Protein AF-A0A3B9KIC5-F1 (afdb_monomer_lite)

pLDDT: mean 96.25, std 1.42, range [89.38, 98.62]

Structure (mmCIF, N/CA/C/O backbone):
data_AF-A0A3B9KIC5-F1
#
_entry.id   AF-A0A3B9KIC5-F1
#
loop_
_atom_site.group_PDB
_atom_site.id
_atom_site.type_symbol
_atom_site.label_atom_id
_atom_site.label_alt_id
_atom_site.label_comp_id
_atom_site.label_asym_id
_atom_site.label_entity_id
_atom_site.label_seq_id
_atom_site.pdbx_PDB_ins_code
_atom_site.Cartn_x
_atom_site.Cartn_y
_atom_site.Cartn_z
_atom_site.occupancy
_atom_site.B_iso_or_equiv
_atom_site.auth_seq_id
_atom_site.auth_comp_id
_atom_site.auth_asym_id
_atom_site.auth_atom_id
_atom_site.pdbx_PDB_model_num
ATOM 1 N N . LEU A 1 1 ? -7.183 9.193 8.145 1.00 92.06 1 LEU A N 1
ATOM 2 C CA . LEU A 1 1 ? -7.022 10.098 9.302 1.00 92.06 1 LEU A CA 1
ATOM 3 C C . LEU A 1 1 ? -8.391 10.330 9.900 1.00 92.06 1 LEU A C 1
ATOM 5 O O . LEU A 1 1 ? -9.344 10.450 9.135 1.00 92.06 1 LEU A O 1
ATOM 9 N N . VAL A 1 2 ? -8.486 10.331 11.224 1.00 95.19 2 VAL A N 1
ATOM 10 C CA . VAL A 1 2 ? -9.746 10.577 11.935 1.00 95.19 2 VAL A CA 1
ATOM 11 C C . VAL A 1 2 ? -9.627 11.902 12.672 1.00 95.19 2 VAL A C 1
ATOM 13 O O . VAL A 1 2 ? -8.592 12.171 13.283 1.00 95.19 2 VAL A O 1
ATOM 16 N N . TYR A 1 3 ? -10.674 12.715 12.582 1.00 97.31 3 TYR A N 1
ATOM 17 C CA . TYR A 1 3 ? -10.775 14.011 13.241 1.00 97.31 3 TYR A CA 1
ATOM 18 C C . TYR A 1 3 ? -12.032 14.043 14.108 1.00 97.31 3 TYR A C 1
ATOM 20 O O . TYR A 1 3 ? -13.028 13.410 13.749 1.00 97.31 3 TYR A O 1
ATOM 28 N N . ASP A 1 4 ? -11.980 14.757 15.230 1.00 97.69 4 ASP A N 1
ATOM 29 C CA . ASP A 1 4 ? -13.167 15.039 16.038 1.00 97.69 4 ASP A CA 1
ATOM 30 C C . ASP A 1 4 ? -13.990 16.214 15.476 1.00 97.69 4 ASP A C 1
ATOM 32 O O . ASP A 1 4 ? -13.640 16.835 14.469 1.00 97.69 4 ASP A O 1
ATOM 36 N N . GLU A 1 5 ? -15.105 16.526 16.138 1.00 98.06 5 GLU A N 1
ATOM 37 C CA . GLU A 1 5 ? -16.017 17.619 15.773 1.00 98.06 5 GLU A CA 1
ATOM 38 C C . GLU A 1 5 ? -15.385 19.020 15.832 1.00 98.06 5 GLU A C 1
ATOM 40 O O . GLU A 1 5 ? -15.872 19.943 15.182 1.00 98.06 5 GLU A O 1
ATOM 45 N N . ASN A 1 6 ? -14.273 19.170 16.557 1.00 98.00 6 ASN A N 1
ATOM 46 C CA . ASN A 1 6 ? -13.511 20.411 16.670 1.00 98.00 6 ASN A CA 1
ATOM 47 C C . ASN A 1 6 ? -12.331 20.460 15.681 1.00 98.00 6 ASN A C 1
ATOM 49 O O . ASN A 1 6 ? -11.527 21.396 15.716 1.00 98.00 6 ASN A O 1
ATOM 53 N N . GLY A 1 7 ? -12.198 19.455 14.809 1.00 97.50 7 GLY A N 1
ATOM 54 C CA . GLY A 1 7 ? -11.125 19.350 13.825 1.00 97.50 7 GLY A CA 1
ATOM 55 C C . GLY A 1 7 ? -9.782 18.899 14.402 1.00 97.50 7 GLY A C 1
ATOM 56 O O . GLY A 1 7 ? -8.762 19.044 13.726 1.00 97.50 7 GLY A O 1
ATOM 57 N N . GLN A 1 8 ? -9.740 18.356 15.622 1.00 97.75 8 GLN A N 1
ATOM 58 C CA . GLN A 1 8 ? -8.514 17.791 16.187 1.00 97.75 8 GLN A CA 1
ATOM 59 C C . GLN A 1 8 ? -8.239 16.408 15.605 1.00 97.75 8 GLN A C 1
ATOM 61 O O . GLN A 1 8 ? -9.133 15.568 15.510 1.00 97.75 8 GLN A O 1
ATOM 66 N N . ALA A 1 9 ? -6.987 16.160 15.214 1.00 97.31 9 ALA A N 1
ATOM 67 C CA . ALA A 1 9 ? -6.567 14.865 14.690 1.00 97.31 9 ALA A CA 1
ATOM 68 C C . ALA A 1 9 ? -6.483 13.830 15.821 1.00 97.31 9 ALA A C 1
ATOM 70 O O . ALA A 1 9 ? -5.637 13.940 16.705 1.00 97.31 9 ALA A O 1
ATOM 71 N N . LEU A 1 10 ? -7.320 12.795 15.754 1.00 96.75 10 LEU A N 1
ATOM 72 C CA . LEU A 1 10 ? -7.356 11.714 16.744 1.00 96.75 10 LEU A CA 1
ATOM 73 C C . LEU A 1 10 ? -6.301 10.633 16.476 1.00 96.75 10 LEU A C 1
ATOM 75 O O . LEU A 1 10 ? -5.895 9.927 17.386 1.00 96.75 10 LEU A O 1
ATOM 79 N N . THR A 1 11 ? -5.825 10.514 15.234 1.00 96.31 11 THR A N 1
ATOM 80 C CA . THR A 1 11 ? -4.811 9.525 14.824 1.00 96.31 11 THR A CA 1
ATOM 81 C C . THR A 1 11 ? -3.440 10.176 14.629 1.00 96.31 11 THR A C 1
ATOM 83 O O . THR A 1 11 ? -2.849 10.061 13.554 1.00 96.31 11 THR A O 1
ATOM 86 N N . ALA A 1 12 ? -2.983 10.952 15.616 1.00 96.06 12 ALA A N 1
ATOM 87 C CA . ALA A 1 12 ? -1.766 11.772 15.526 1.00 96.06 12 ALA A CA 1
ATOM 88 C C . ALA A 1 12 ? -0.496 11.079 16.058 1.00 96.06 12 ALA A C 1
ATOM 90 O O . ALA A 1 12 ? 0.584 11.669 16.044 1.00 96.06 12 ALA A O 1
ATOM 91 N N . THR A 1 13 ? -0.607 9.835 16.527 1.00 96.38 13 THR A N 1
ATOM 92 C CA . THR A 1 13 ? 0.515 9.044 17.046 1.00 96.38 13 THR A CA 1
ATOM 93 C C . THR A 1 13 ? 0.632 7.716 16.305 1.00 96.38 13 THR A C 1
ATOM 95 O O . THR A 1 13 ? -0.320 7.270 15.668 1.00 96.38 13 THR A O 1
ATOM 98 N N . LEU A 1 14 ? 1.781 7.046 16.422 1.00 95.88 14 LEU A N 1
ATOM 99 C CA . LEU A 1 14 ? 1.969 5.696 15.873 1.00 95.88 14 LEU A CA 1
ATOM 100 C C . LEU A 1 14 ? 1.207 4.608 16.648 1.00 95.88 14 LEU A C 1
ATOM 102 O O . LEU A 1 14 ? 1.142 3.479 16.176 1.00 95.88 14 LEU A O 1
ATOM 106 N N . MET A 1 15 ? 0.633 4.928 17.814 1.00 94.88 15 MET A N 1
ATOM 107 C CA . MET A 1 15 ? -0.265 4.006 18.519 1.00 94.88 15 MET A CA 1
ATOM 108 C C . MET A 1 15 ? -1.608 3.884 17.789 1.00 94.88 15 MET A C 1
ATOM 110 O O . MET A 1 15 ? -2.197 2.809 17.767 1.00 94.88 15 MET A O 1
ATOM 114 N N . ASP A 1 16 ? -2.062 4.977 17.168 1.00 94.38 16 ASP A N 1
ATOM 115 C CA . ASP A 1 16 ? -3.382 5.082 16.531 1.00 94.38 16 ASP A CA 1
ATOM 116 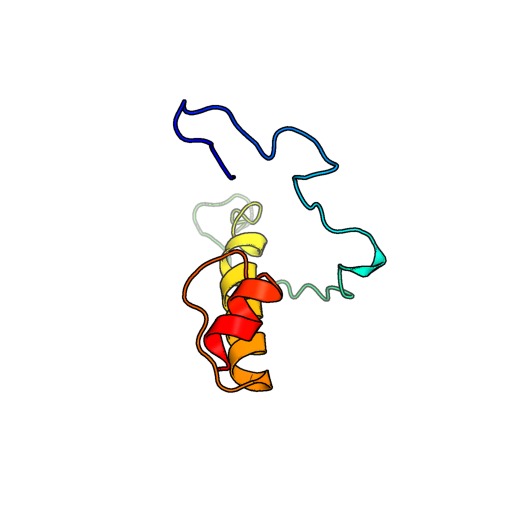C C . ASP A 1 16 ? -3.301 5.038 14.996 1.00 94.38 16 ASP A C 1
ATOM 118 O O . ASP A 1 16 ? -4.239 4.624 14.313 1.00 94.38 16 ASP A O 1
ATOM 122 N N . TYR A 1 17 ? -2.181 5.495 14.429 1.00 94.94 17 TYR A N 1
ATOM 123 C CA . TYR A 1 17 ? -1.911 5.455 12.998 1.00 94.94 17 TYR A CA 1
ATOM 124 C C . TYR A 1 17 ? -1.191 4.157 12.639 1.00 94.94 17 TYR A C 1
ATOM 126 O O . TYR A 1 17 ? 0.034 4.061 12.727 1.00 94.94 17 TYR A O 1
ATOM 134 N N . ALA A 1 18 ? -1.970 3.161 12.220 1.00 92.50 18 ALA A N 1
ATOM 135 C CA . ALA A 1 18 ? -1.447 1.851 11.862 1.00 92.50 18 ALA A CA 1
ATOM 136 C C . ALA A 1 18 ? -0.414 1.944 10.723 1.00 92.50 18 ALA A C 1
ATOM 138 O O . ALA A 1 18 ? -0.733 2.333 9.595 1.00 92.50 18 ALA A O 1
ATOM 139 N N . LEU A 1 19 ? 0.818 1.541 11.031 1.00 94.69 19 LEU A N 1
ATOM 140 C CA . LEU A 1 19 ? 1.866 1.256 10.058 1.00 94.69 19 LEU A CA 1
ATOM 141 C C . LEU A 1 19 ? 2.054 -0.261 9.962 1.00 94.69 19 LEU A C 1
ATOM 143 O O . LEU A 1 19 ? 1.989 -0.936 10.988 1.00 94.69 19 LEU A O 1
ATOM 147 N N . PRO A 1 20 ? 2.309 -0.807 8.762 1.00 93.88 20 PRO A N 1
ATOM 148 C CA . PRO A 1 20 ? 2.556 -2.233 8.614 1.00 93.88 20 PRO A CA 1
ATOM 149 C C . PRO A 1 20 ? 3.834 -2.640 9.355 1.00 93.88 20 PRO A C 1
ATOM 151 O O . PRO A 1 20 ? 4.893 -2.028 9.189 1.00 93.88 20 PRO A O 1
ATOM 154 N N . HIS A 1 21 ? 3.742 -3.696 10.153 1.00 95.31 21 HIS A N 1
ATOM 155 C CA . HIS A 1 21 ? 4.879 -4.381 10.750 1.00 95.31 21 HIS A CA 1
ATOM 156 C C . HIS A 1 21 ? 5.428 -5.446 9.793 1.00 95.31 21 HIS A C 1
ATOM 158 O O . HIS A 1 21 ? 4.802 -5.815 8.801 1.00 95.31 21 HIS A O 1
ATOM 164 N N . ILE A 1 22 ? 6.603 -5.997 10.114 1.00 96.44 22 ILE A N 1
ATOM 165 C CA . ILE A 1 22 ? 7.261 -7.013 9.274 1.00 96.44 22 ILE A CA 1
ATOM 166 C C . ILE A 1 22 ? 6.386 -8.253 9.022 1.00 96.44 22 ILE A C 1
ATOM 168 O O . ILE A 1 22 ? 6.495 -8.875 7.974 1.00 96.44 22 ILE A O 1
ATOM 172 N N . GLN A 1 23 ? 5.507 -8.593 9.965 1.00 96.56 23 GLN A N 1
ATOM 173 C CA . GLN A 1 23 ? 4.591 -9.731 9.862 1.00 96.56 23 GLN A CA 1
ATOM 174 C C . GLN A 1 23 ? 3.351 -9.451 8.997 1.00 96.56 23 GLN A C 1
ATOM 176 O O . GLN A 1 23 ? 2.694 -10.395 8.571 1.00 96.56 23 GLN A O 1
ATOM 181 N N . ASP A 1 24 ? 3.037 -8.179 8.731 1.00 94.62 24 ASP A N 1
ATOM 182 C CA . ASP A 1 24 ? 1.850 -7.781 7.964 1.00 94.62 24 ASP A CA 1
ATOM 183 C C . ASP A 1 24 ? 2.139 -7.730 6.456 1.00 94.62 24 ASP A C 1
ATOM 185 O O . ASP A 1 24 ? 1.224 -7.780 5.633 1.00 94.62 24 ASP A O 1
ATOM 189 N N . VAL A 1 25 ? 3.4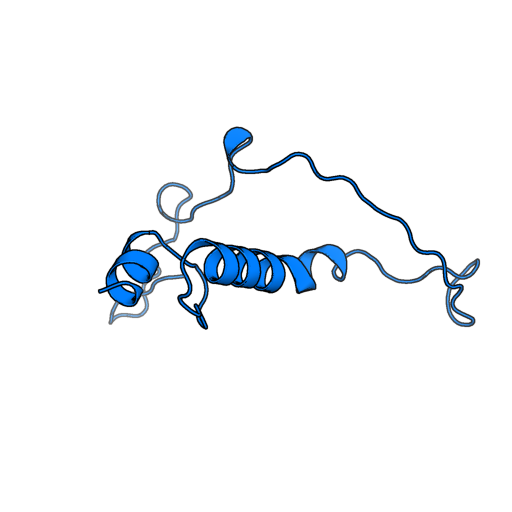17 -7.608 6.081 1.00 95.00 25 VAL A N 1
ATOM 190 C CA . VAL A 1 25 ? 3.845 -7.482 4.686 1.00 95.00 25 VAL A CA 1
ATOM 191 C C . VAL A 1 25 ? 4.188 -8.866 4.126 1.00 95.00 25 VAL A C 1
ATOM 193 O O . VAL A 1 25 ? 5.095 -9.524 4.638 1.00 95.00 25 VAL A O 1
ATOM 196 N N . PRO A 1 26 ? 3.511 -9.328 3.060 1.00 94.88 26 PRO A N 1
ATOM 197 C CA . PRO A 1 26 ? 3.837 -10.603 2.435 1.00 94.88 26 PRO A CA 1
ATOM 198 C C . PRO A 1 26 ? 5.167 -10.522 1.673 1.00 94.88 26 PRO A C 1
ATOM 200 O O . PRO A 1 26 ? 5.673 -9.441 1.374 1.00 94.88 26 PRO A O 1
ATOM 203 N N . ASN A 1 27 ? 5.712 -11.672 1.274 1.00 96.38 27 ASN A N 1
ATOM 204 C CA . ASN A 1 27 ? 6.822 -11.697 0.322 1.00 96.38 27 ASN A CA 1
ATOM 205 C C . ASN A 1 27 ? 6.391 -11.065 -1.009 1.00 96.38 27 ASN A C 1
ATOM 207 O O . ASN A 1 27 ? 5.408 -11.491 -1.615 1.00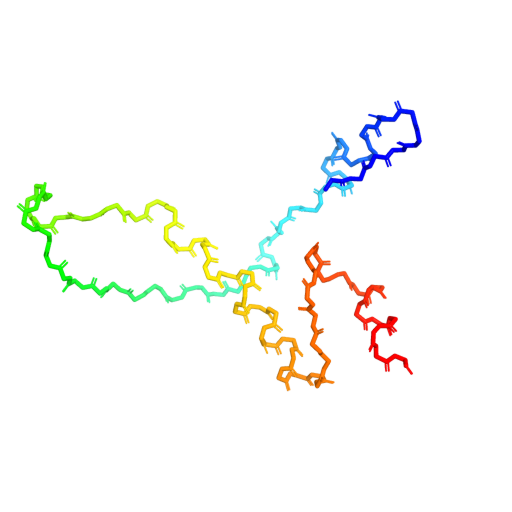 96.38 27 ASN A O 1
ATOM 211 N N . ILE A 1 28 ? 7.145 -10.068 -1.475 1.00 95.94 28 ILE A N 1
ATOM 212 C CA . ILE A 1 28 ? 6.857 -9.348 -2.719 1.00 95.94 28 ILE A CA 1
ATOM 213 C C . ILE A 1 28 ? 7.798 -9.848 -3.814 1.00 95.94 28 ILE A C 1
ATOM 215 O O . ILE A 1 28 ? 9.018 -9.758 -3.684 1.00 95.94 28 ILE A O 1
ATOM 219 N N . THR A 1 29 ? 7.236 -10.343 -4.917 1.00 97.19 29 THR A N 1
ATOM 220 C CA . THR A 1 29 ? 7.994 -10.703 -6.123 1.00 97.19 29 THR A CA 1
ATOM 221 C C . THR A 1 29 ? 7.798 -9.623 -7.189 1.00 97.19 29 THR A C 1
ATOM 223 O O . THR A 1 29 ? 6.734 -9.574 -7.809 1.00 97.19 29 THR A O 1
ATOM 226 N N . PRO A 1 30 ? 8.781 -8.734 -7.414 1.00 95.56 30 PRO A N 1
ATOM 227 C CA . PRO A 1 30 ? 8.676 -7.720 -8.452 1.00 95.56 30 PRO A CA 1
ATOM 228 C C . PRO A 1 30 ? 8.870 -8.338 -9.840 1.00 95.56 30 PRO A C 1
ATOM 230 O O . PRO A 1 30 ? 9.762 -9.159 -10.051 1.00 95.56 30 PRO A O 1
ATOM 233 N N . ILE A 1 31 ? 8.063 -7.892 -10.802 1.00 96.38 31 ILE A N 1
ATOM 234 C CA . ILE A 1 31 ? 8.227 -8.212 -12.222 1.00 96.38 31 ILE A CA 1
ATOM 235 C C . ILE A 1 31 ? 8.556 -6.909 -12.945 1.00 96.38 31 ILE A C 1
ATOM 237 O O . ILE A 1 31 ? 7.745 -5.982 -12.956 1.00 96.38 31 ILE A O 1
ATOM 241 N N . LEU A 1 32 ? 9.747 -6.831 -13.538 1.00 95.50 32 LEU A N 1
ATOM 242 C CA . LEU A 1 32 ? 10.135 -5.691 -14.361 1.00 95.50 32 LEU A CA 1
ATOM 243 C C . LEU A 1 32 ? 9.642 -5.908 -15.790 1.00 95.50 32 LEU A C 1
ATOM 245 O O . LEU A 1 32 ? 9.970 -6.907 -16.426 1.00 95.50 32 LEU A O 1
ATOM 249 N N . VAL A 1 33 ? 8.847 -4.961 -16.285 1.00 95.00 33 VAL A N 1
ATOM 250 C CA . VAL A 1 33 ? 8.365 -4.944 -17.667 1.00 95.00 33 VAL A CA 1
ATOM 251 C C . VAL A 1 33 ? 9.014 -3.772 -18.384 1.00 95.00 33 VAL A C 1
ATOM 253 O O . VAL A 1 33 ? 8.786 -2.610 -18.043 1.00 95.00 33 VAL A O 1
ATOM 256 N N . GLU A 1 34 ? 9.823 -4.079 -19.390 1.00 95.81 34 GLU A N 1
ATOM 257 C CA . GLU A 1 34 ? 10.616 -3.086 -20.103 1.00 95.81 34 GLU A CA 1
ATOM 258 C C . GLU A 1 34 ? 9.949 -2.708 -21.425 1.00 95.81 34 GLU A C 1
ATOM 260 O O . GLU A 1 34 ? 9.904 -3.480 -22.380 1.00 95.81 34 GLU A O 1
ATOM 265 N N . ILE A 1 35 ? 9.424 -1.484 -21.477 1.00 96.38 35 ILE A N 1
ATOM 266 C CA . ILE A 1 35 ? 8.954 -0.848 -22.711 1.00 96.38 35 ILE A CA 1
ATOM 267 C C . ILE A 1 35 ? 9.640 0.517 -22.787 1.00 96.38 35 ILE A C 1
ATOM 269 O O . ILE A 1 35 ? 9.239 1.412 -22.033 1.00 96.38 35 ILE A O 1
ATOM 273 N N . PRO A 1 36 ? 10.644 0.707 -23.661 1.00 96.69 36 PRO A N 1
ATOM 274 C CA . PRO A 1 36 ? 11.417 1.944 -23.716 1.00 96.69 36 PRO A CA 1
ATOM 275 C C . PRO A 1 36 ? 10.563 3.195 -23.977 1.00 96.69 36 PRO A C 1
ATOM 277 O O . PRO A 1 36 ? 9.608 3.173 -24.753 1.00 96.69 36 PRO A O 1
ATOM 280 N N . SER A 1 37 ? 10.903 4.305 -23.322 1.00 97.06 37 SER A N 1
ATOM 281 C CA . SER A 1 37 ? 10.373 5.643 -23.609 1.00 97.06 37 SER A CA 1
ATOM 282 C C . SER A 1 37 ? 11.297 6.401 -24.554 1.00 97.06 37 SER A C 1
ATOM 284 O O . SER A 1 37 ? 12.469 6.582 -24.241 1.00 97.06 37 SER A O 1
ATOM 286 N N . ALA A 1 38 ? 10.766 6.949 -25.648 1.00 97.19 38 ALA A N 1
ATOM 287 C CA . ALA A 1 38 ? 11.532 7.847 -26.519 1.00 97.19 38 ALA A CA 1
ATOM 288 C C . ALA A 1 38 ? 11.959 9.157 -25.819 1.00 97.19 38 ALA A C 1
ATOM 290 O O . ALA A 1 38 ? 12.848 9.849 -26.303 1.00 97.19 38 ALA A O 1
ATOM 291 N N . LEU A 1 39 ? 11.321 9.502 -24.694 1.00 97.06 39 LEU A N 1
ATOM 292 C CA . LEU A 1 39 ? 11.542 10.752 -23.957 1.00 97.06 39 LEU A CA 1
ATOM 293 C C . LEU A 1 39 ? 12.484 10.597 -22.755 1.00 97.06 39 LEU A C 1
ATOM 295 O O . LEU A 1 39 ? 12.905 11.594 -22.177 1.00 97.06 39 LEU A O 1
ATOM 299 N N . GLY A 1 40 ? 12.770 9.361 -22.339 1.00 95.75 40 GLY A N 1
ATOM 300 C CA . GLY A 1 40 ? 13.595 9.083 -21.167 1.00 95.75 40 GLY A CA 1
ATOM 301 C C . GLY A 1 40 ? 15.035 8.741 -21.548 1.00 95.75 40 GLY A C 1
ATOM 302 O O . GLY A 1 40 ? 15.256 8.104 -22.582 1.00 95.75 40 GLY A O 1
ATOM 303 N N . PRO A 1 41 ? 16.030 9.097 -20.716 1.00 96.75 41 PRO A N 1
ATOM 304 C CA . PRO A 1 41 ? 17.403 8.666 -20.943 1.00 96.75 41 PRO A CA 1
ATOM 305 C C . PRO A 1 41 ? 17.455 7.137 -20.975 1.00 96.75 41 PRO A C 1
ATOM 307 O O . PRO A 1 41 ? 16.866 6.471 -20.122 1.00 96.75 41 PRO A O 1
ATOM 310 N N . PHE A 1 42 ? 18.128 6.584 -21.985 1.00 96.81 42 PHE A N 1
ATOM 311 C CA . PHE A 1 42 ? 18.260 5.135 -22.182 1.00 96.81 42 PHE A CA 1
ATOM 312 C C . PHE A 1 42 ? 16.921 4.372 -22.260 1.00 96.81 42 PHE A C 1
ATOM 314 O O . PHE A 1 42 ? 16.885 3.170 -22.025 1.00 96.81 42 PHE A O 1
ATOM 321 N N . GLY A 1 43 ? 15.806 5.045 -22.573 1.00 96.94 43 GLY A N 1
ATOM 322 C CA . GLY A 1 43 ? 14.484 4.415 -22.598 1.00 96.94 43 GLY A CA 1
ATOM 323 C C . GLY A 1 43 ? 13.760 4.361 -21.247 1.00 96.94 43 GLY A C 1
ATOM 324 O O . GLY A 1 43 ? 12.669 3.795 -21.180 1.00 96.94 43 GLY A O 1
ATOM 325 N N . ALA A 1 44 ? 14.315 4.942 -20.181 1.00 96.69 44 ALA A N 1
ATOM 326 C CA . ALA A 1 44 ? 13.755 4.852 -18.833 1.00 96.69 44 ALA A CA 1
ATOM 327 C C . ALA A 1 44 ? 12.398 5.569 -18.667 1.00 96.69 44 ALA A C 1
ATOM 329 O O . ALA A 1 44 ? 12.060 6.516 -19.381 1.00 96.69 44 ALA A O 1
ATOM 330 N N . LYS A 1 45 ? 11.624 5.126 -17.668 1.00 96.19 45 LYS A N 1
ATOM 331 C CA . LYS A 1 45 ? 10.353 5.723 -17.223 1.00 96.19 45 LYS A CA 1
ATOM 332 C C . LYS A 1 45 ? 10.345 5.833 -15.698 1.00 96.19 45 LYS A C 1
ATOM 334 O O . LYS A 1 45 ? 11.045 5.084 -15.020 1.00 96.19 45 LYS A O 1
ATOM 339 N N . GLY A 1 46 ? 9.551 6.758 -15.162 1.00 95.19 46 GLY A N 1
ATOM 340 C CA . GLY A 1 46 ? 9.375 6.894 -13.716 1.00 95.19 46 GLY A CA 1
ATOM 341 C C . GLY A 1 46 ? 8.693 5.665 -13.109 1.00 95.19 46 GLY A C 1
ATOM 342 O O . GLY A 1 46 ? 7.717 5.167 -13.665 1.00 95.19 46 GLY A O 1
ATOM 343 N N . VAL A 1 47 ? 9.203 5.193 -11.966 1.00 95.88 47 VAL A N 1
ATOM 344 C CA . VAL A 1 47 ? 8.693 4.003 -11.252 1.00 95.88 47 VAL A CA 1
ATOM 345 C C . VAL A 1 47 ? 8.517 4.226 -9.741 1.00 95.88 47 VAL A C 1
ATOM 347 O O . VAL A 1 47 ? 8.206 3.293 -9.018 1.00 95.88 47 VAL A O 1
ATOM 350 N N . GLY A 1 48 ? 8.676 5.457 -9.241 1.00 96.44 48 GLY A N 1
ATOM 351 C CA . GLY A 1 48 ? 8.523 5.746 -7.806 1.00 96.44 48 GLY A CA 1
ATOM 352 C C . GLY A 1 48 ? 7.091 5.558 -7.289 1.00 96.44 48 GLY A C 1
ATOM 353 O O . GLY A 1 48 ? 6.881 4.927 -6.261 1.00 96.44 48 GLY A O 1
ATOM 354 N N . GLU A 1 49 ? 6.102 6.068 -8.025 1.00 97.44 49 GLU A N 1
ATOM 355 C CA . GLU A 1 49 ? 4.677 5.997 -7.665 1.00 97.44 49 GLU A CA 1
ATOM 356 C C . GLU A 1 49 ? 3.915 4.804 -8.277 1.00 97.44 49 GLU A C 1
ATOM 358 O O . GLU A 1 49 ? 3.083 4.225 -7.579 1.00 97.44 49 GLU A O 1
ATOM 363 N N . PRO A 1 50 ? 4.159 4.373 -9.536 1.00 96.12 50 PRO A N 1
ATOM 364 C CA . PRO A 1 50 ? 3.376 3.301 -10.156 1.00 96.12 50 PRO A CA 1
ATOM 365 C C . PRO A 1 50 ? 3.209 2.017 -9.323 1.00 96.12 50 PRO A C 1
ATOM 367 O O . PRO A 1 50 ? 2.114 1.457 -9.364 1.00 96.12 50 PRO A O 1
ATOM 370 N N . PRO A 1 51 ? 4.202 1.554 -8.533 1.00 95.50 51 PRO A N 1
ATOM 371 C CA . PRO A 1 51 ? 4.038 0.369 -7.697 1.00 95.50 51 PRO A CA 1
ATOM 372 C C . PRO A 1 51 ? 3.018 0.520 -6.563 1.00 95.50 51 PRO A C 1
ATOM 374 O O . PRO A 1 51 ? 2.429 -0.485 -6.183 1.00 95.50 51 PRO A O 1
ATOM 377 N N . VAL A 1 52 ? 2.785 1.727 -6.020 1.00 96.19 52 VAL A N 1
ATOM 378 C CA . VAL A 1 52 ? 1.829 1.924 -4.908 1.00 96.19 52 VAL A CA 1
ATOM 379 C C . VAL A 1 52 ? 0.387 2.085 -5.397 1.00 96.19 52 VAL A C 1
ATOM 381 O O . VAL A 1 52 ? -0.545 1.660 -4.715 1.00 96.19 52 VAL A O 1
ATOM 384 N N . VAL A 1 53 ? 0.191 2.629 -6.604 1.00 97.06 53 VAL A N 1
ATOM 385 C CA . VAL A 1 53 ? -1.136 2.922 -7.180 1.00 97.06 53 VAL A CA 1
ATOM 386 C C . VAL A 1 53 ? -2.095 1.715 -7.178 1.00 97.06 53 VAL A C 1
ATOM 388 O O . VAL A 1 53 ? -3.225 1.870 -6.711 1.00 97.06 53 VAL A O 1
ATOM 391 N N . PRO A 1 54 ? -1.715 0.510 -7.655 1.00 96.56 54 PRO A N 1
ATOM 392 C CA . PRO A 1 54 ? -2.657 -0.604 -7.758 1.00 96.56 54 PRO A CA 1
ATOM 393 C C . PRO A 1 54 ? -2.882 -1.357 -6.439 1.00 96.56 54 PRO A C 1
ATOM 395 O O . PRO A 1 54 ? -3.818 -2.151 -6.362 1.00 96.56 54 PRO A O 1
ATOM 398 N N . VAL A 1 55 ? -2.057 -1.142 -5.406 1.00 96.00 55 VAL A N 1
ATOM 399 C CA . VAL A 1 55 ? -2.013 -2.008 -4.210 1.00 96.00 55 VAL A CA 1
ATOM 400 C C . VAL A 1 55 ? -3.348 -2.029 -3.469 1.00 96.00 55 VAL A C 1
ATOM 402 O O . VAL A 1 55 ? -3.875 -3.102 -3.181 1.00 96.00 55 VAL A O 1
ATOM 405 N N . GLY A 1 56 ? -3.939 -0.857 -3.212 1.00 96.00 56 GLY A N 1
ATOM 406 C CA . GLY A 1 56 ? -5.225 -0.768 -2.512 1.00 96.00 56 GLY A CA 1
ATOM 407 C C . GLY A 1 56 ? -6.358 -1.477 -3.260 1.00 96.00 56 GLY A C 1
ATOM 408 O O . GLY A 1 56 ? -7.149 -2.195 -2.651 1.00 96.00 56 GLY A O 1
ATOM 409 N N . ALA A 1 57 ? -6.403 -1.335 -4.589 1.00 96.75 57 ALA A N 1
ATOM 410 C CA . ALA A 1 57 ? -7.402 -1.993 -5.428 1.00 96.75 57 ALA A CA 1
ATOM 411 C C . ALA A 1 57 ? -7.188 -3.514 -5.503 1.00 96.75 57 ALA A C 1
ATOM 413 O O . ALA A 1 57 ? -8.155 -4.271 -5.437 1.00 96.75 57 ALA A O 1
ATOM 414 N N . ALA A 1 58 ? -5.934 -3.968 -5.602 1.00 97.25 58 ALA A N 1
ATOM 415 C CA . ALA A 1 58 ? -5.591 -5.388 -5.607 1.00 97.25 58 ALA A CA 1
ATOM 416 C C . ALA A 1 58 ? -6.027 -6.077 -4.304 1.00 97.25 58 ALA A C 1
ATOM 418 O O . ALA A 1 58 ? -6.687 -7.113 -4.355 1.00 97.25 58 ALA A O 1
ATOM 419 N N . ILE A 1 59 ? -5.747 -5.463 -3.147 1.00 96.81 59 ILE A N 1
ATOM 420 C CA . ILE A 1 59 ? -6.176 -5.976 -1.837 1.00 96.81 59 ILE A CA 1
ATOM 421 C C . ILE A 1 59 ? -7.706 -5.969 -1.720 1.00 96.81 59 ILE A C 1
ATOM 423 O O . ILE A 1 59 ? -8.290 -6.971 -1.319 1.00 96.81 59 ILE A O 1
ATOM 427 N N . ALA A 1 60 ? -8.382 -4.885 -2.114 1.00 98.00 60 ALA A N 1
ATOM 428 C CA . ALA A 1 60 ? -9.846 -4.822 -2.073 1.00 98.00 60 ALA A CA 1
ATOM 429 C C . ALA A 1 60 ? -10.512 -5.890 -2.965 1.00 98.00 60 ALA A C 1
ATOM 431 O O . ALA A 1 60 ? -11.536 -6.461 -2.589 1.00 98.00 60 ALA A O 1
ATOM 432 N N . ASN A 1 61 ? -9.923 -6.194 -4.127 1.00 98.19 61 ASN A N 1
ATOM 433 C CA . ASN A 1 61 ? -10.369 -7.289 -4.989 1.00 98.19 61 ASN A CA 1
ATOM 434 C C . ASN A 1 61 ? -10.137 -8.664 -4.352 1.00 98.19 61 ASN A C 1
ATOM 436 O O . ASN A 1 61 ? -11.015 -9.512 -4.462 1.00 98.19 61 ASN A O 1
ATOM 440 N N . ALA A 1 62 ? -9.011 -8.872 -3.664 1.00 98.12 62 ALA A N 1
ATOM 441 C CA . ALA A 1 62 ? -8.742 -10.115 -2.940 1.00 98.12 62 ALA A CA 1
ATOM 442 C C . ALA A 1 62 ? -9.736 -10.336 -1.785 1.00 98.12 62 ALA A C 1
ATOM 444 O O . ALA A 1 62 ? -10.218 -11.446 -1.590 1.00 98.12 62 ALA A O 1
ATOM 445 N N . VAL A 1 63 ? -10.104 -9.274 -1.058 1.00 98.00 63 VAL A N 1
ATOM 446 C CA . VAL A 1 63 ? -11.166 -9.338 -0.038 1.00 98.00 63 VAL A CA 1
ATOM 447 C C . VAL A 1 63 ? -12.506 -9.716 -0.675 1.00 98.00 63 VAL A C 1
ATOM 449 O O . VAL A 1 63 ? -13.183 -10.612 -0.178 1.00 98.00 63 VAL A O 1
ATOM 452 N N . PHE A 1 64 ? -12.879 -9.085 -1.795 1.00 98.19 64 PHE A N 1
ATOM 453 C CA . PHE A 1 64 ? -14.108 -9.431 -2.516 1.00 98.19 64 PHE A CA 1
ATOM 454 C C . PHE A 1 64 ? -14.123 -10.892 -2.981 1.00 98.19 64 PHE A C 1
ATOM 456 O O . PHE A 1 64 ? -15.141 -11.557 -2.830 1.00 98.19 64 PHE A O 1
ATOM 463 N N . ASP A 1 65 ? -13.012 -11.391 -3.521 1.00 98.62 65 ASP A N 1
ATOM 464 C CA . ASP A 1 65 ? -12.875 -12.790 -3.938 1.00 98.62 65 ASP A CA 1
ATOM 465 C C . ASP A 1 65 ? -13.044 -13.759 -2.754 1.00 98.62 65 ASP A C 1
ATOM 467 O O . ASP A 1 65 ? -13.734 -14.769 -2.866 1.00 98.62 65 ASP A O 1
ATOM 471 N N . ALA A 1 66 ? -12.496 -13.407 -1.587 1.00 97.94 66 ALA A N 1
ATOM 472 C CA . ALA A 1 66 ? -12.540 -14.249 -0.396 1.00 97.94 66 ALA A CA 1
ATOM 473 C C . ALA A 1 66 ? -13.919 -14.316 0.285 1.00 97.94 66 ALA A C 1
ATOM 475 O O . ALA A 1 66 ? -14.289 -15.374 0.795 1.00 97.94 66 ALA A O 1
ATOM 476 N N . VAL A 1 67 ? -14.663 -13.202 0.350 1.00 97.38 67 VAL A N 1
ATOM 477 C CA . VAL A 1 67 ? -15.909 -13.124 1.146 1.00 97.38 67 VAL A CA 1
ATOM 478 C C . VAL A 1 67 ? -17.150 -12.680 0.366 1.00 97.38 67 VAL A C 1
ATOM 480 O O . VAL A 1 67 ? -18.235 -12.610 0.934 1.00 97.38 67 VAL A O 1
ATOM 483 N N . GLY A 1 68 ? -17.024 -12.356 -0.921 1.00 97.44 68 GLY A N 1
ATOM 484 C CA . GLY A 1 68 ? -18.136 -11.935 -1.784 1.00 97.44 68 GLY A CA 1
ATOM 485 C C . GLY A 1 68 ? -18.637 -10.500 -1.566 1.00 97.44 68 GLY A C 1
ATOM 486 O O . GLY A 1 68 ? -19.552 -10.059 -2.261 1.00 97.44 68 GLY A O 1
ATOM 487 N N . VAL A 1 69 ? -18.042 -9.745 -0.637 1.00 97.25 69 VAL A N 1
ATOM 488 C CA . VAL A 1 69 ? -18.462 -8.378 -0.283 1.00 97.25 69 VAL A CA 1
ATOM 489 C C . VAL A 1 69 ? -17.553 -7.338 -0.930 1.00 97.25 69 VAL A C 1
ATOM 491 O O . VAL A 1 69 ? -16.327 -7.381 -0.814 1.00 97.25 69 VAL A O 1
ATOM 494 N N . ARG A 1 70 ? -18.152 -6.375 -1.641 1.00 97.00 70 ARG A N 1
ATOM 495 C CA . ARG A 1 70 ? -17.418 -5.318 -2.349 1.00 97.00 70 ARG A CA 1
ATOM 496 C C . ARG A 1 70 ? -17.152 -4.135 -1.421 1.00 97.00 70 ARG A C 1
ATOM 498 O O . ARG A 1 70 ? -18.031 -3.310 -1.198 1.00 97.00 70 ARG A O 1
ATOM 505 N N . MET A 1 71 ? -15.910 -3.993 -0.969 1.00 97.12 71 MET A N 1
ATOM 506 C CA . MET A 1 71 ? -15.480 -2.819 -0.206 1.00 97.12 71 MET A CA 1
ATOM 507 C C . MET A 1 71 ? -15.094 -1.669 -1.144 1.00 97.12 71 MET A C 1
ATOM 509 O O . MET A 1 71 ? -14.125 -1.773 -1.894 1.00 97.12 71 MET A O 1
ATOM 513 N N . ALA A 1 72 ? -15.841 -0.564 -1.101 1.00 94.06 72 ALA A N 1
ATOM 514 C CA . ALA A 1 72 ? -15.587 0.631 -1.919 1.00 94.06 72 ALA A CA 1
ATOM 515 C C . ALA A 1 72 ? -14.827 1.745 -1.170 1.00 94.06 72 ALA A C 1
ATOM 517 O O . ALA A 1 72 ? -14.541 2.794 -1.744 1.00 94.06 72 ALA A O 1
ATOM 518 N N . GLN A 1 73 ? -14.505 1.534 0.110 1.00 95.00 73 GLN A N 1
ATOM 519 C CA . GLN A 1 73 ? -13.851 2.521 0.963 1.00 95.00 73 GLN A CA 1
ATOM 520 C C . GLN A 1 73 ? -12.646 1.913 1.684 1.00 95.00 73 GLN A C 1
ATOM 522 O O . GLN A 1 73 ? -12.740 0.846 2.289 1.00 95.00 73 GLN A O 1
ATOM 527 N N . LEU A 1 74 ? -11.525 2.638 1.658 1.00 95.00 74 LEU A N 1
ATOM 528 C CA . LEU A 1 74 ? -10.333 2.346 2.450 1.00 95.00 74 LEU A CA 1
ATOM 529 C C . LEU A 1 74 ? -10.289 3.216 3.728 1.00 95.00 74 LEU A C 1
ATOM 531 O O . LEU A 1 74 ? -10.862 4.311 3.753 1.00 95.00 74 LEU A O 1
ATOM 535 N N . PRO A 1 75 ? -9.600 2.767 4.793 1.00 96.00 75 PRO A N 1
ATOM 536 C CA . PRO A 1 75 ? -9.098 1.404 4.987 1.00 96.00 75 PRO A CA 1
ATOM 537 C C . PRO A 1 75 ? -10.243 0.393 5.194 1.00 96.00 75 PRO A C 1
ATOM 539 O O . PRO A 1 75 ? -11.308 0.752 5.709 1.00 96.00 75 PRO A O 1
ATOM 542 N N . ILE A 1 76 ? -10.004 -0.864 4.803 1.00 97.06 76 ILE A N 1
ATOM 543 C CA . ILE A 1 76 ? -10.884 -2.011 5.086 1.00 97.06 76 ILE A CA 1
ATOM 544 C C . ILE A 1 76 ? -10.510 -2.537 6.473 1.00 97.06 76 ILE A C 1
ATOM 546 O O . ILE A 1 76 ? -9.667 -3.421 6.600 1.00 97.06 76 ILE A O 1
ATOM 550 N N . THR A 1 77 ? -11.066 -1.935 7.522 1.00 96.00 77 THR A N 1
ATOM 551 C CA . THR A 1 77 ? -10.846 -2.420 8.893 1.00 96.00 77 THR A CA 1
ATOM 552 C C . THR A 1 77 ? -11.721 -3.648 9.171 1.00 96.00 77 THR A C 1
ATOM 554 O O . THR A 1 77 ? -12.753 -3.808 8.506 1.00 96.00 77 THR A O 1
ATOM 557 N N . PRO A 1 78 ? -11.358 -4.504 10.144 1.00 96.00 78 PRO A N 1
ATOM 558 C CA . PRO A 1 78 ? -12.176 -5.653 10.527 1.00 96.00 78 PRO A CA 1
ATOM 559 C C . PRO A 1 78 ? -13.622 -5.276 10.866 1.00 96.00 78 PRO A C 1
ATOM 561 O O . PRO A 1 78 ? -14.543 -5.959 10.435 1.00 96.00 78 PRO A O 1
ATOM 564 N N . GLU A 1 79 ? -13.837 -4.158 11.562 1.00 96.75 79 GLU A N 1
ATOM 565 C CA . GLU A 1 79 ? -15.167 -3.678 11.951 1.00 96.75 79 GLU A CA 1
ATOM 566 C C . GLU A 1 79 ? -15.988 -3.296 10.718 1.00 96.75 79 GLU A C 1
ATOM 568 O O . GLU A 1 79 ? -17.133 -3.713 10.580 1.00 96.75 79 GLU A O 1
ATOM 573 N N . ARG A 1 80 ? -15.392 -2.552 9.775 1.00 96.75 80 ARG A N 1
ATOM 574 C CA . ARG A 1 80 ? -16.066 -2.162 8.527 1.00 96.75 80 ARG A CA 1
ATOM 575 C C . ARG A 1 80 ? -16.410 -3.366 7.661 1.00 96.75 80 ARG A C 1
ATOM 577 O O . ARG A 1 80 ? -17.477 -3.385 7.059 1.00 96.75 80 ARG A O 1
ATOM 584 N N . LEU A 1 81 ? -15.505 -4.340 7.578 1.00 97.00 81 LEU A N 1
ATOM 585 C CA . LEU A 1 81 ? -15.748 -5.566 6.827 1.00 97.00 81 LEU A CA 1
ATOM 586 C C . LEU A 1 81 ? -16.850 -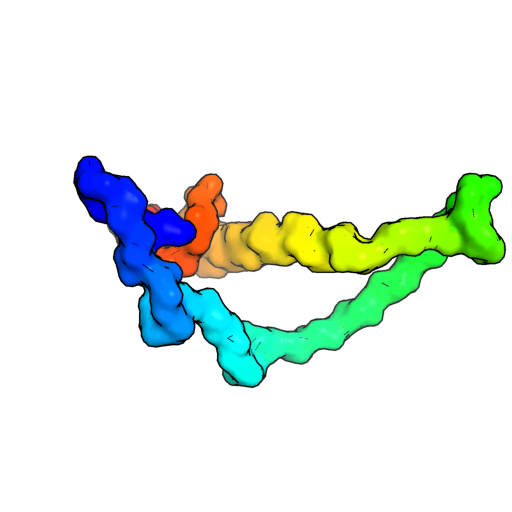6.399 7.485 1.00 97.00 81 LEU A C 1
ATOM 588 O O . LEU A 1 81 ? -17.751 -6.859 6.795 1.00 97.00 81 LEU A O 1
ATOM 592 N N . PHE A 1 82 ? -16.814 -6.538 8.811 1.00 97.00 82 PHE A N 1
ATOM 593 C CA . PHE A 1 82 ? -17.832 -7.257 9.568 1.00 97.00 82 PHE A CA 1
ATOM 594 C C . PHE A 1 82 ? -19.221 -6.639 9.394 1.00 97.00 82 PHE A C 1
ATOM 596 O O . PHE A 1 82 ? -20.165 -7.365 9.100 1.00 97.00 82 PHE A O 1
ATOM 603 N N . GLU A 1 83 ? -19.354 -5.313 9.505 1.00 96.88 83 GLU A N 1
ATOM 604 C CA . GLU A 1 83 ? -20.635 -4.639 9.254 1.00 96.88 83 GLU A CA 1
ATOM 605 C C . GLU A 1 83 ? -21.118 -4.811 7.808 1.00 96.88 83 GLU A C 1
ATOM 607 O O . GLU A 1 83 ? -22.316 -4.919 7.582 1.00 96.88 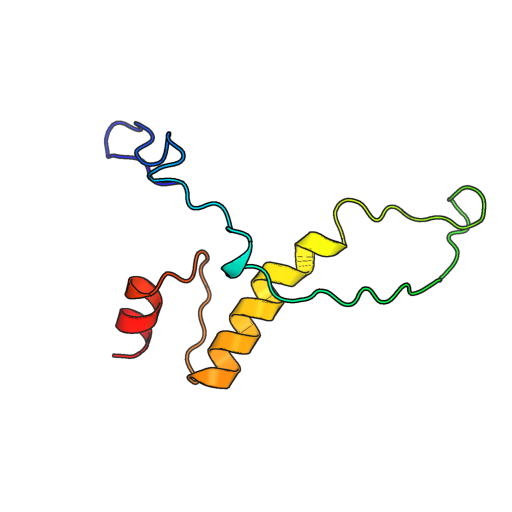83 GLU A O 1
ATOM 612 N N . ALA A 1 84 ? -20.210 -4.882 6.830 1.00 95.69 84 ALA A N 1
ATOM 613 C CA . ALA A 1 84 ? -20.572 -5.095 5.429 1.00 95.69 84 ALA A CA 1
ATOM 614 C C . ALA A 1 84 ? -20.956 -6.552 5.095 1.00 95.69 84 ALA A C 1
ATOM 616 O O . ALA A 1 84 ? -21.498 -6.802 4.020 1.00 95.69 84 ALA A O 1
ATOM 617 N N . MET A 1 85 ? 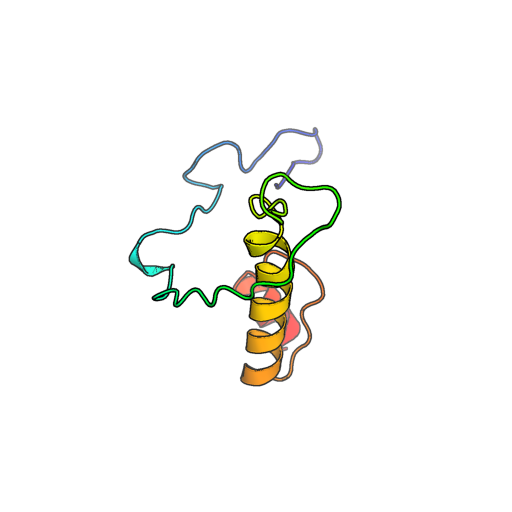-20.647 -7.508 5.978 1.00 95.25 85 MET A N 1
ATOM 618 C CA . MET A 1 85 ? -20.985 -8.930 5.828 1.00 95.25 85 MET A CA 1
ATOM 619 C C . MET A 1 85 ? -22.290 -9.334 6.529 1.00 95.25 85 MET A C 1
ATOM 621 O O . MET A 1 85 ? -22.759 -10.451 6.307 1.00 95.25 85 MET A O 1
ATOM 625 N N . LYS A 1 86 ? -22.834 -8.476 7.398 1.00 89.38 86 LYS A N 1
ATOM 626 C CA . LYS A 1 86 ? -24.142 -8.684 8.034 1.00 89.38 86 LYS A CA 1
ATOM 627 C C . LYS A 1 86 ? -25.280 -8.460 7.045 1.00 89.38 86 LYS A C 1
ATOM 629 O O . LYS A 1 86 ? -26.281 -9.197 7.175 1.00 89.38 86 LYS A O 1
#

Radius of gyration: 18.29 Å; chains: 1; bounding box: 42×35×45 Å

Secondary structure (DSSP, 8-state):
--B-TT--BS--STTTS----TTTSPPP---------TTSGGG----SSTTTTTHHHHHHHHHHHHHS----SSS--HHHHHHHH-

Foldseek 3Di:
DDADPVRHDPQPDCVRDDDDDPVRDDDDDDDDDQDADPPDVVRDDDDPCPVVVCVCVVVQVVLCVVQVFRDPDPPPDPVNVVVRND

Sequence (86 aa):
LVYDENGQALTATLMDYALPHIQDVPNITPILVEIPSALGPFGAKGVGEPPVVPVGAAIANAVFDAVGVRMAQLPITPERLFEAMK